Protein AF-A0A4D6PWJ2-F1 (afdb_monomer_lite)

Sequence (83 aa):
IIPASTGAAKAVGKVIPALNGKLTGMAFRVPVANVSVVDLTVRLGKPASYDAIKQKVKEAAEGPLKGILGYTEDQVVSSDFIG

Organism: NCBI:txid2568991

Structure (mmCIF, N/CA/C/O backbone):
data_AF-A0A4D6PWJ2-F1
#
_entry.id   AF-A0A4D6PWJ2-F1
#
loop_
_atom_site.group_PDB
_atom_site.id
_atom_site.type_symbol
_atom_site.label_atom_id
_atom_site.label_alt_id
_atom_site.label_comp_id
_atom_site.label_asym_id
_atom_site.label_entity_id
_atom_site.label_seq_id
_atom_site.pdbx_PDB_ins_code
_atom_site.Cartn_x
_atom_site.Cartn_y
_atom_site.Cartn_z
_atom_site.occupancy
_atom_site.B_iso_or_equiv
_atom_site.auth_seq_id
_atom_site.auth_comp_id
_atom_site.auth_asym_id
_atom_site.auth_atom_id
_atom_site.pdbx_PDB_model_num
ATOM 1 N N . ILE A 1 1 ? 19.480 -2.046 -5.629 1.00 95.00 1 ILE A N 1
ATOM 2 C CA . ILE A 1 1 ? 18.394 -1.516 -4.768 1.00 95.00 1 ILE A CA 1
ATOM 3 C C . ILE A 1 1 ? 18.870 -0.180 -4.219 1.00 95.00 1 ILE A C 1
ATOM 5 O O . ILE A 1 1 ? 19.976 -0.139 -3.696 1.00 95.00 1 ILE A O 1
ATOM 9 N N . ILE A 1 2 ? 18.103 0.898 -4.391 1.00 97.75 2 ILE A N 1
ATOM 10 C CA . ILE A 1 2 ? 18.507 2.260 -4.006 1.00 97.75 2 ILE A CA 1
ATOM 11 C C . ILE A 1 2 ? 17.434 2.856 -3.082 1.00 97.75 2 ILE A C 1
ATOM 13 O O . ILE A 1 2 ? 16.320 3.096 -3.552 1.00 97.75 2 ILE A O 1
ATOM 17 N N . PRO A 1 3 ? 17.726 3.098 -1.792 1.00 96.38 3 PRO A N 1
ATOM 18 C CA . PRO A 1 3 ? 16.797 3.778 -0.894 1.00 96.38 3 PRO A CA 1
ATOM 19 C C . PRO A 1 3 ? 16.539 5.225 -1.335 1.00 96.38 3 PRO A C 1
ATOM 21 O O . PRO A 1 3 ? 17.450 5.919 -1.786 1.00 96.38 3 PRO A O 1
ATOM 24 N N . ALA A 1 4 ? 15.306 5.695 -1.172 1.00 97.38 4 ALA A N 1
ATOM 25 C CA . ALA A 1 4 ? 14.914 7.073 -1.437 1.00 97.38 4 ALA A CA 1
ATOM 26 C C . ALA A 1 4 ? 13.867 7.548 -0.420 1.00 97.38 4 ALA A C 1
ATOM 28 O O . ALA A 1 4 ? 12.975 6.798 -0.015 1.00 97.38 4 ALA A O 1
ATOM 29 N N . SER A 1 5 ? 13.949 8.817 -0.024 1.00 95.69 5 SER A N 1
ATOM 30 C CA . SER A 1 5 ? 12.864 9.468 0.709 1.00 95.69 5 SER A CA 1
ATOM 31 C C . SER A 1 5 ? 11.685 9.759 -0.229 1.00 95.69 5 SER A C 1
ATOM 33 O O . SER A 1 5 ? 11.847 9.890 -1.444 1.00 95.69 5 SER A O 1
ATOM 35 N N . THR A 1 6 ? 10.475 9.849 0.326 1.00 95.12 6 THR A N 1
ATOM 36 C CA . THR A 1 6 ? 9.271 10.214 -0.433 1.00 95.12 6 THR A CA 1
ATOM 37 C C . THR A 1 6 ? 8.288 11.005 0.425 1.00 95.12 6 THR A C 1
ATOM 39 O O . THR A 1 6 ? 8.155 10.778 1.628 1.00 95.12 6 THR A O 1
ATOM 42 N N . GLY A 1 7 ? 7.586 11.949 -0.202 1.00 93.62 7 GLY A N 1
ATOM 43 C CA . GLY A 1 7 ? 6.501 12.713 0.414 1.00 93.62 7 GLY A CA 1
ATOM 44 C C . GLY A 1 7 ? 5.114 12.092 0.225 1.00 93.62 7 GLY A C 1
ATOM 45 O O . GLY A 1 7 ? 4.155 12.617 0.785 1.00 93.62 7 GLY A O 1
ATOM 46 N N . ALA A 1 8 ? 4.988 10.998 -0.537 1.00 94.19 8 ALA A N 1
ATOM 47 C CA . ALA A 1 8 ? 3.694 10.454 -0.963 1.00 94.19 8 ALA A CA 1
ATOM 48 C C . ALA A 1 8 ? 2.772 10.108 0.220 1.00 94.19 8 ALA A C 1
ATOM 50 O O . ALA A 1 8 ? 1.646 10.591 0.289 1.00 94.19 8 ALA A O 1
ATOM 51 N N . ALA A 1 9 ? 3.278 9.366 1.209 1.00 92.50 9 ALA A N 1
ATOM 52 C CA . ALA A 1 9 ? 2.502 8.999 2.396 1.00 92.50 9 ALA A CA 1
ATOM 53 C C . ALA A 1 9 ? 2.072 10.223 3.228 1.00 92.50 9 ALA A C 1
ATOM 55 O O . ALA A 1 9 ? 0.950 10.269 3.727 1.00 92.50 9 ALA A O 1
ATOM 56 N N . LYS A 1 10 ? 2.922 11.257 3.323 1.00 92.31 10 LYS A N 1
ATOM 57 C CA . LYS A 1 10 ? 2.567 12.516 4.000 1.00 92.31 10 LYS A CA 1
ATOM 58 C C . LYS A 1 10 ? 1.493 13.291 3.231 1.00 92.31 10 LYS A C 1
ATOM 60 O O . LYS A 1 10 ? 0.640 13.928 3.844 1.00 92.31 10 LYS A O 1
ATOM 65 N N . ALA A 1 11 ? 1.512 13.232 1.899 1.00 95.00 11 ALA A N 1
ATOM 66 C CA . ALA A 1 11 ? 0.531 13.903 1.052 1.00 95.00 11 ALA A CA 1
ATOM 67 C C . ALA A 1 11 ? -0.884 13.317 1.202 1.00 95.00 11 ALA A C 1
ATOM 69 O O . ALA A 1 11 ? -1.851 14.070 1.091 1.00 95.00 11 ALA A O 1
ATOM 70 N N . VAL A 1 12 ? -1.019 12.032 1.558 1.00 95.62 12 VAL A N 1
ATOM 71 C CA . VAL A 1 12 ? -2.322 11.423 1.896 1.00 95.62 12 VAL A CA 1
ATOM 72 C C . VAL A 1 12 ? -3.027 12.212 3.002 1.00 95.62 12 VAL A C 1
ATOM 74 O O . VAL A 1 12 ? -4.225 12.452 2.908 1.00 95.62 12 VAL A O 1
ATOM 77 N N . GLY A 1 13 ? -2.286 12.705 3.998 1.00 94.56 13 GLY A N 1
ATOM 78 C CA . GLY A 1 13 ? -2.831 13.530 5.079 1.00 94.56 13 GLY A CA 1
ATOM 79 C C . GLY A 1 13 ? -3.434 14.865 4.626 1.00 94.56 13 GLY A C 1
ATOM 80 O O . GLY A 1 13 ? -4.291 15.407 5.318 1.00 94.56 13 GLY A O 1
ATOM 81 N N . LYS A 1 14 ? -3.027 15.386 3.461 1.00 95.75 14 LYS A N 1
ATOM 82 C CA . LYS A 1 14 ? -3.620 16.600 2.875 1.00 95.75 14 LYS A CA 1
ATOM 83 C C . LYS A 1 14 ? -4.959 16.317 2.193 1.00 95.75 14 LYS A C 1
ATOM 85 O O . LYS A 1 14 ? -5.839 17.165 2.226 1.00 95.75 14 LYS A O 1
ATOM 90 N N . VAL A 1 15 ? -5.102 15.140 1.581 1.00 96.38 15 VAL A N 1
ATOM 91 C CA . VAL A 1 15 ? -6.325 14.720 0.871 1.00 96.38 15 VAL A CA 1
ATOM 92 C C . VAL A 1 15 ? -7.345 14.114 1.836 1.00 96.38 15 VAL A C 1
ATOM 94 O O . VAL A 1 15 ? -8.546 14.299 1.674 1.00 96.38 15 VAL A O 1
ATOM 97 N N . ILE A 1 16 ? -6.866 13.419 2.869 1.00 96.12 16 ILE A N 1
ATOM 98 C CA . ILE A 1 16 ? -7.672 12.789 3.913 1.00 96.12 16 ILE A CA 1
ATOM 99 C C . ILE A 1 16 ? -7.241 13.397 5.257 1.00 96.12 16 ILE A C 1
ATOM 101 O O . ILE A 1 16 ? -6.369 12.838 5.929 1.00 96.12 16 ILE A O 1
ATOM 105 N N . PRO A 1 17 ? -7.839 14.530 5.684 1.00 96.00 17 PRO A N 1
ATOM 106 C CA . PRO A 1 17 ? -7.396 15.270 6.871 1.00 96.00 17 PRO A CA 1
ATOM 107 C C . PRO A 1 17 ? -7.328 14.431 8.155 1.00 96.00 17 PRO A C 1
ATOM 109 O O . PRO A 1 17 ? -6.444 14.629 8.985 1.00 96.00 17 PRO A O 1
ATOM 112 N N . ALA A 1 18 ? -8.204 13.430 8.298 1.00 97.12 18 ALA A N 1
ATOM 113 C CA . ALA A 1 18 ? -8.209 12.504 9.436 1.00 97.12 18 ALA A CA 1
ATOM 114 C C . ALA A 1 18 ? -6.932 11.638 9.558 1.00 97.12 18 ALA A C 1
ATOM 116 O O . ALA A 1 18 ? -6.668 11.068 10.628 1.00 97.12 18 ALA A O 1
ATOM 117 N N . LEU A 1 19 ? -6.149 11.531 8.478 1.00 96.50 19 LEU A N 1
ATOM 118 C CA . LEU A 1 19 ? -4.868 10.822 8.404 1.00 96.50 19 LEU A CA 1
ATOM 119 C C . LEU A 1 19 ? -3.656 11.761 8.484 1.00 96.50 19 LEU A C 1
ATOM 121 O O . LEU A 1 19 ? -2.516 11.292 8.435 1.00 96.50 19 LEU A O 1
ATOM 125 N N . ASN A 1 20 ? -3.868 13.071 8.627 1.00 96.44 20 ASN A N 1
ATOM 126 C CA . ASN A 1 20 ? -2.773 14.026 8.712 1.00 96.44 20 ASN A CA 1
ATOM 127 C C . ASN A 1 20 ? -1.854 13.719 9.904 1.00 96.44 20 ASN A C 1
ATOM 129 O O . ASN A 1 20 ? -2.312 13.469 11.018 1.00 96.44 20 ASN A O 1
ATOM 133 N N . GLY A 1 21 ? -0.546 13.690 9.643 1.00 96.19 21 GLY A N 1
ATOM 134 C CA . GLY A 1 21 ? 0.478 13.337 10.629 1.00 96.19 21 GLY A CA 1
ATOM 135 C C . GLY A 1 21 ? 0.551 11.853 11.019 1.00 96.19 21 GLY A C 1
ATOM 136 O O . GLY A 1 21 ? 1.446 11.492 11.777 1.00 96.19 21 GLY A O 1
ATOM 137 N N . LYS A 1 22 ? -0.336 10.982 10.512 1.00 97.12 22 LYS A N 1
ATOM 138 C CA . LYS A 1 22 ? -0.370 9.550 10.881 1.00 97.12 22 LYS A CA 1
ATOM 139 C C . LYS A 1 22 ? 0.386 8.637 9.919 1.00 97.12 22 LYS A C 1
ATOM 141 O O . LYS A 1 22 ? 0.687 7.506 10.280 1.00 97.12 22 LYS A O 1
ATOM 146 N N . LEU A 1 23 ? 0.669 9.109 8.705 1.00 97.06 23 LEU A N 1
ATOM 147 C CA . LEU A 1 23 ? 1.325 8.332 7.656 1.00 97.06 23 LEU A CA 1
ATOM 148 C C . LEU A 1 23 ? 2.634 8.994 7.218 1.00 97.06 23 LEU A C 1
ATOM 150 O O . LEU A 1 23 ? 2.715 10.204 7.001 1.00 97.06 23 LEU A O 1
ATOM 154 N N . THR A 1 24 ? 3.663 8.171 7.063 1.00 96.06 24 THR A N 1
ATOM 155 C CA . THR A 1 24 ? 4.961 8.519 6.479 1.00 96.06 24 THR A CA 1
ATOM 156 C C . THR A 1 24 ? 5.521 7.275 5.791 1.00 96.06 24 THR A C 1
ATOM 158 O O . THR A 1 24 ? 4.995 6.182 5.984 1.00 96.06 24 THR A O 1
ATOM 161 N N . GLY A 1 25 ? 6.563 7.415 4.976 1.00 95.44 25 GLY A N 1
ATOM 162 C CA . GLY A 1 25 ? 7.146 6.265 4.296 1.00 95.44 25 GLY A CA 1
ATOM 163 C C . GLY A 1 25 ? 8.474 6.568 3.621 1.00 95.44 25 GLY A C 1
ATOM 164 O O . GLY A 1 25 ? 8.944 7.708 3.598 1.00 95.44 25 GLY A O 1
ATOM 165 N N . MET A 1 26 ? 9.054 5.517 3.061 1.00 96.94 26 MET A N 1
ATOM 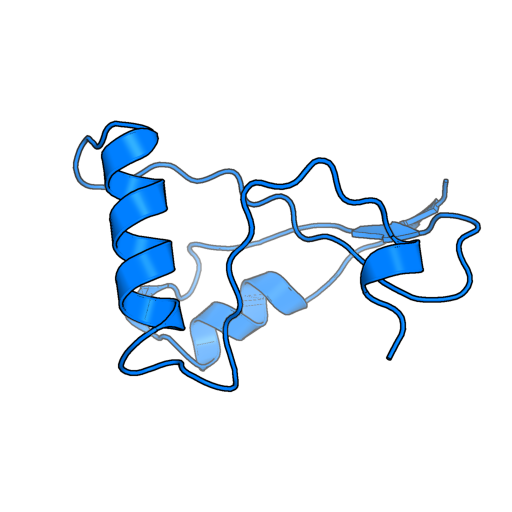166 C CA . MET A 1 26 ? 10.250 5.545 2.228 1.00 96.94 26 MET A CA 1
ATOM 167 C C . MET A 1 26 ? 10.008 4.703 0.974 1.00 96.94 26 MET A C 1
ATOM 169 O O . MET A 1 26 ? 9.010 3.991 0.890 1.00 96.94 26 MET A O 1
ATOM 173 N N . ALA A 1 27 ? 10.903 4.794 -0.002 1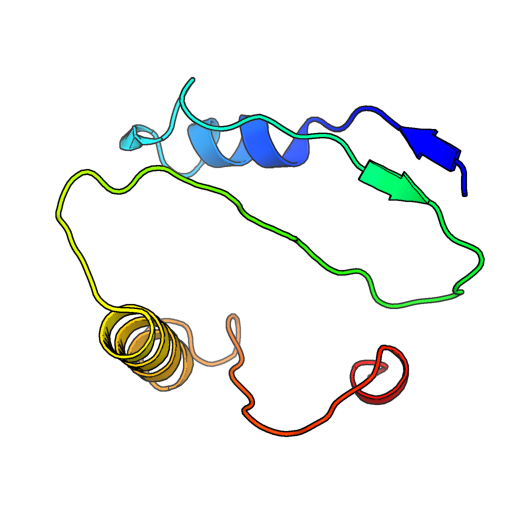.00 97.94 27 ALA A N 1
ATOM 174 C CA . ALA A 1 27 ? 10.840 4.006 -1.223 1.00 97.94 27 ALA A CA 1
ATOM 175 C C . ALA A 1 27 ? 12.173 3.303 -1.480 1.00 97.94 27 ALA A C 1
ATOM 177 O O . ALA A 1 27 ? 13.237 3.784 -1.084 1.00 97.94 27 ALA A O 1
ATOM 178 N N . PHE A 1 28 ? 12.113 2.195 -2.210 1.00 97.94 28 PHE A N 1
ATOM 179 C CA . PHE A 1 28 ? 13.281 1.518 -2.755 1.00 97.94 28 PHE A CA 1
ATOM 180 C C . PHE A 1 28 ? 13.160 1.482 -4.271 1.00 97.94 28 PHE A C 1
ATOM 182 O O . PHE A 1 28 ? 12.199 0.940 -4.811 1.00 97.94 28 PHE A O 1
ATOM 189 N N . ARG A 1 29 ? 14.139 2.055 -4.971 1.00 97.56 29 ARG A N 1
ATOM 190 C CA . ARG A 1 29 ? 14.237 1.934 -6.426 1.00 97.56 29 ARG A CA 1
ATOM 191 C C . ARG A 1 29 ? 14.947 0.630 -6.770 1.00 97.56 29 ARG A C 1
ATOM 193 O O . ARG A 1 29 ? 15.996 0.300 -6.201 1.00 97.56 29 ARG A O 1
ATOM 200 N N . VAL A 1 30 ? 14.371 -0.103 -7.707 1.00 97.69 30 VAL A N 1
ATOM 201 C CA . VAL A 1 30 ? 14.819 -1.426 -8.151 1.00 97.69 30 VAL A CA 1
ATOM 202 C C . VAL A 1 30 ? 14.979 -1.419 -9.675 1.00 97.69 30 VAL A C 1
ATOM 204 O O . VAL A 1 30 ? 14.400 -0.546 -10.321 1.00 97.69 30 VAL A O 1
ATOM 207 N N . PRO A 1 31 ? 15.783 -2.324 -10.266 1.00 97.56 31 PRO A N 1
ATOM 208 C CA . PRO A 1 31 ? 16.013 -2.356 -11.711 1.00 97.56 31 PRO A CA 1
ATOM 209 C C . PRO A 1 31 ? 14.819 -2.980 -12.457 1.00 97.56 31 PRO A C 1
ATOM 211 O O . PRO A 1 31 ? 14.934 -4.041 -13.060 1.00 97.56 31 PRO A O 1
ATOM 214 N N . VAL A 1 32 ? 13.661 -2.323 -12.391 1.00 96.75 32 VAL A N 1
ATOM 215 C CA . VAL A 1 32 ? 12.433 -2.680 -13.112 1.00 96.75 32 VAL A CA 1
ATOM 216 C C . VAL A 1 32 ? 11.963 -1.436 -13.863 1.00 96.75 32 VAL A C 1
ATOM 218 O O . VAL A 1 32 ? 11.935 -0.347 -13.293 1.00 96.75 32 VAL A O 1
ATOM 221 N N . ALA A 1 33 ? 11.648 -1.582 -15.152 1.00 95.31 33 ALA A N 1
ATOM 222 C CA . ALA A 1 33 ? 11.374 -0.447 -16.036 1.00 95.31 33 ALA A CA 1
ATOM 223 C C . ALA A 1 33 ? 10.032 0.246 -15.749 1.00 95.31 33 ALA A C 1
ATOM 225 O O . ALA A 1 33 ? 9.926 1.461 -15.892 1.00 95.31 33 ALA A O 1
ATOM 226 N N . ASN A 1 34 ? 9.014 -0.523 -15.362 1.00 95.56 34 ASN A N 1
ATOM 227 C CA . ASN A 1 34 ? 7.671 -0.028 -15.091 1.00 95.56 34 ASN A CA 1
ATOM 228 C C . ASN A 1 34 ? 6.985 -0.891 -14.022 1.00 95.56 34 ASN A C 1
ATOM 230 O O . ASN A 1 34 ? 7.401 -2.023 -13.783 1.00 95.56 34 ASN A O 1
ATOM 234 N N . VAL A 1 35 ? 5.914 -0.355 -13.437 1.00 97.50 35 VAL A N 1
ATOM 235 C CA . VAL A 1 35 ? 5.160 -0.895 -12.300 1.00 97.50 35 VAL A CA 1
ATOM 236 C C . VAL A 1 35 ? 5.909 -0.739 -10.976 1.00 97.50 35 VAL A C 1
ATOM 238 O O . VAL A 1 35 ? 7.133 -0.796 -10.874 1.00 97.50 35 VAL A O 1
ATOM 241 N N . SER A 1 36 ? 5.151 -0.433 -9.931 1.00 97.81 36 SER A N 1
ATOM 242 C CA . SER A 1 36 ? 5.633 -0.221 -8.569 1.00 97.81 36 SER A CA 1
ATOM 243 C C . SER A 1 36 ? 4.638 -0.828 -7.590 1.00 97.81 36 SER A C 1
ATOM 245 O O . SER A 1 36 ? 3.487 -1.070 -7.943 1.00 97.81 36 SER A O 1
ATOM 247 N N . VAL A 1 37 ? 5.075 -1.055 -6.353 1.00 97.56 37 VAL A N 1
ATOM 248 C CA . VAL A 1 37 ? 4.243 -1.633 -5.295 1.00 97.56 37 VAL A CA 1
ATOM 249 C C . VAL A 1 37 ? 4.287 -0.761 -4.046 1.00 97.56 37 VAL A C 1
ATOM 251 O O . VAL A 1 37 ? 5.321 -0.176 -3.717 1.00 97.56 37 VAL A O 1
ATOM 254 N N . VAL A 1 38 ? 3.150 -0.669 -3.358 1.00 97.81 38 VAL A N 1
ATOM 255 C CA . VAL A 1 38 ? 3.041 -0.062 -2.030 1.00 97.81 38 VAL A CA 1
ATOM 256 C C . VAL A 1 38 ? 2.903 -1.184 -1.011 1.00 97.81 38 VAL A C 1
ATOM 258 O O . VAL A 1 38 ? 1.961 -1.967 -1.086 1.00 97.81 38 VAL A O 1
ATOM 261 N N . ASP A 1 39 ? 3.815 -1.222 -0.043 1.00 97.94 39 ASP A N 1
ATOM 262 C CA . ASP A 1 39 ? 3.676 -2.023 1.173 1.00 97.94 39 ASP A CA 1
ATOM 263 C C . ASP A 1 39 ? 3.247 -1.099 2.322 1.00 97.94 39 ASP A C 1
ATOM 265 O O . ASP A 1 39 ? 3.980 -0.187 2.718 1.00 97.94 39 ASP A O 1
ATOM 269 N N . LEU A 1 40 ? 2.018 -1.285 2.807 1.00 97.44 40 LEU A N 1
ATOM 270 C CA . LEU A 1 40 ? 1.409 -0.455 3.841 1.00 97.44 40 LEU A CA 1
ATOM 271 C C . LEU A 1 40 ? 1.260 -1.250 5.138 1.00 97.44 40 LEU A C 1
ATOM 273 O O . LEU A 1 40 ? 0.289 -1.976 5.336 1.00 97.44 40 LEU A O 1
ATOM 277 N N . THR A 1 41 ? 2.178 -1.021 6.072 1.00 97.25 41 THR A N 1
ATOM 278 C CA . THR A 1 41 ? 2.052 -1.514 7.447 1.00 97.25 41 THR A CA 1
ATOM 279 C C . THR A 1 41 ? 1.419 -0.442 8.332 1.00 97.25 41 THR A C 1
ATOM 281 O O . THR A 1 41 ? 1.959 0.655 8.480 1.00 97.25 41 THR A O 1
ATOM 284 N N . VAL A 1 42 ? 0.270 -0.749 8.941 1.00 96.94 42 VAL A N 1
ATOM 285 C CA . VAL A 1 42 ? -0.477 0.183 9.802 1.00 96.94 42 VAL A CA 1
ATOM 286 C C . VAL A 1 42 ? -1.031 -0.504 11.042 1.00 96.94 42 VAL A C 1
ATOM 288 O O . VAL A 1 42 ? -1.325 -1.697 11.045 1.00 96.94 42 VAL A O 1
ATOM 291 N N . ARG A 1 43 ? -1.243 0.285 12.098 1.00 97.50 43 ARG A N 1
ATOM 292 C CA . ARG A 1 43 ? -1.990 -0.140 13.283 1.00 97.50 43 ARG A CA 1
ATOM 293 C C . ARG A 1 43 ? -3.441 0.312 13.162 1.00 97.50 43 ARG A C 1
ATOM 295 O O . ARG A 1 43 ? -3.713 1.509 13.083 1.00 97.50 43 ARG A O 1
ATOM 302 N N . LEU A 1 44 ? -4.368 -0.639 13.167 1.00 96.88 44 LEU A N 1
ATOM 303 C CA . LEU A 1 44 ? -5.796 -0.347 13.067 1.00 96.88 44 LEU A CA 1
ATOM 304 C C . LEU A 1 44 ? -6.365 0.118 14.413 1.00 96.88 44 LEU A C 1
ATOM 306 O O . LEU A 1 44 ? -5.973 -0.371 15.471 1.00 96.88 44 LEU A O 1
ATOM 310 N N . GLY A 1 45 ? -7.319 1.053 14.366 1.00 96.06 45 GLY A N 1
ATOM 311 C CA . GLY A 1 45 ? -8.042 1.509 15.560 1.00 96.06 45 GLY A CA 1
ATOM 312 C C . GLY A 1 45 ? -9.080 0.502 16.067 1.00 96.06 45 GLY A C 1
ATOM 313 O O . GLY A 1 45 ? -9.415 0.509 17.246 1.00 96.06 45 GLY A O 1
ATOM 314 N N . LYS A 1 46 ? -9.573 -0.373 15.184 1.00 96.12 46 LYS A N 1
ATOM 315 C CA . LYS A 1 46 ? -10.437 -1.510 15.519 1.00 96.12 46 LYS A CA 1
ATOM 316 C C . LYS A 1 46 ? -9.773 -2.794 15.016 1.00 96.12 46 LYS A C 1
ATOM 318 O O . LYS A 1 46 ? -9.207 -2.760 13.921 1.00 96.12 46 LYS A O 1
ATOM 323 N N . PRO A 1 47 ? -9.826 -3.898 15.777 1.00 96.75 47 PRO A N 1
ATOM 324 C CA . PRO A 1 47 ? -9.296 -5.172 15.316 1.00 96.75 47 PRO A CA 1
ATOM 325 C C . PRO A 1 47 ? -10.076 -5.652 14.089 1.00 96.75 47 PRO A C 1
ATOM 327 O O . PRO A 1 47 ? -11.290 -5.470 14.002 1.00 96.75 47 PRO A O 1
ATOM 330 N N . ALA A 1 48 ? -9.371 -6.270 13.150 1.00 96.88 48 ALA A N 1
ATOM 331 C CA . ALA A 1 48 ? -9.945 -6.885 11.963 1.00 96.88 48 ALA A CA 1
ATOM 332 C C . ALA A 1 48 ? -9.096 -8.098 11.572 1.00 96.88 48 ALA A C 1
ATOM 334 O O . ALA A 1 48 ? -7.881 -8.091 11.778 1.00 96.88 48 ALA A O 1
ATOM 335 N N . SER A 1 49 ? -9.733 -9.129 11.015 1.00 98.00 49 SER A N 1
ATOM 336 C CA . SER A 1 49 ? -9.020 -10.233 10.373 1.00 98.00 49 SER A CA 1
ATOM 337 C C . SER A 1 49 ? -8.534 -9.816 8.985 1.00 98.00 49 SER A C 1
ATOM 339 O O . SER A 1 49 ? -9.047 -8.868 8.385 1.00 98.00 49 SER A O 1
ATOM 341 N N . TYR A 1 50 ? -7.559 -10.552 8.456 1.00 97.19 50 TYR A N 1
ATOM 342 C CA . TYR A 1 50 ? -7.066 -10.338 7.098 1.00 97.19 50 TYR A CA 1
ATOM 343 C C . TYR A 1 50 ? -8.184 -10.483 6.054 1.00 97.19 50 TYR A C 1
ATOM 345 O O . TYR A 1 50 ? -8.336 -9.617 5.195 1.00 97.19 50 TYR A O 1
ATOM 353 N N . ASP A 1 51 ? -9.037 -11.499 6.202 1.00 97.81 51 ASP A N 1
ATOM 354 C CA . ASP A 1 51 ? -10.169 -11.731 5.299 1.00 97.81 51 ASP A CA 1
ATOM 355 C C . ASP A 1 51 ? -11.183 -10.584 5.330 1.00 97.81 51 ASP A C 1
ATOM 357 O O . ASP A 1 51 ? -11.657 -10.153 4.281 1.00 97.81 51 ASP A O 1
ATOM 361 N N . ALA A 1 52 ? -11.463 -10.018 6.510 1.00 97.75 52 ALA A N 1
ATOM 362 C CA . ALA A 1 52 ? -12.360 -8.870 6.629 1.00 97.75 52 ALA A CA 1
ATOM 363 C C . ALA A 1 52 ? -11.796 -7.626 5.920 1.00 97.75 52 ALA A C 1
ATOM 365 O O . ALA A 1 52 ? -12.544 -6.877 5.290 1.00 97.75 52 ALA A O 1
ATOM 366 N N . ILE A 1 53 ? -10.477 -7.409 5.994 1.00 97.56 53 ILE A N 1
ATOM 367 C CA . ILE A 1 53 ? -9.805 -6.317 5.277 1.00 97.56 53 ILE A CA 1
ATOM 368 C C . ILE A 1 53 ? -9.884 -6.561 3.768 1.00 97.56 53 ILE A C 1
ATOM 370 O O . ILE A 1 53 ? -10.338 -5.677 3.041 1.00 97.56 53 ILE A O 1
ATOM 374 N N . LYS A 1 54 ? -9.504 -7.759 3.302 1.00 97.75 54 LYS A N 1
ATOM 375 C CA . LYS A 1 54 ? -9.573 -8.149 1.886 1.00 97.75 54 LYS A CA 1
ATOM 376 C C . LYS A 1 54 ? -10.972 -7.943 1.312 1.00 97.75 54 LYS A C 1
ATOM 378 O O . LYS A 1 54 ? -11.121 -7.299 0.276 1.00 97.75 54 LYS A O 1
ATOM 383 N N . GLN A 1 55 ? -11.993 -8.417 2.023 1.00 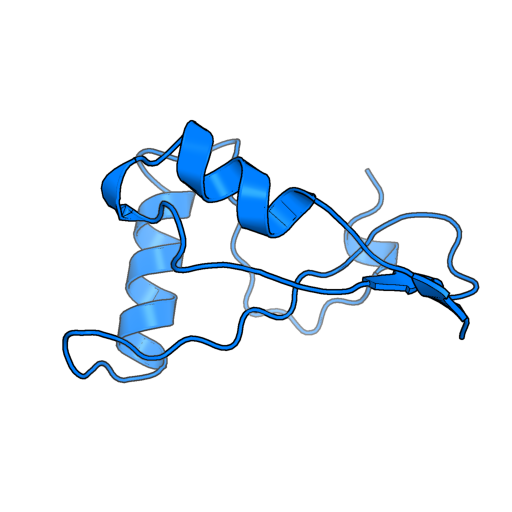97.94 55 GLN A N 1
ATOM 384 C CA . GLN A 1 55 ? -13.383 -8.275 1.610 1.00 97.94 55 GLN A CA 1
ATOM 385 C C . GLN A 1 55 ? -13.778 -6.801 1.459 1.00 97.94 55 GLN A C 1
ATOM 387 O O . GLN A 1 55 ? -14.360 -6.428 0.444 1.00 97.94 55 GLN A O 1
ATOM 392 N N . LYS A 1 56 ? -13.415 -5.937 2.415 1.00 97.69 56 LYS A N 1
ATOM 393 C CA . LYS A 1 56 ? -13.728 -4.501 2.331 1.00 97.69 56 LYS A CA 1
ATOM 394 C C . LYS A 1 56 ? -13.014 -3.801 1.177 1.00 97.69 56 LYS A C 1
ATOM 396 O O . LYS A 1 56 ? -13.603 -2.921 0.553 1.00 97.69 56 LYS A O 1
ATOM 401 N N . VAL A 1 57 ? -11.775 -4.191 0.876 1.00 97.88 57 VAL A N 1
ATOM 402 C CA . VAL A 1 57 ? -11.035 -3.666 -0.283 1.00 97.88 57 VAL A CA 1
ATOM 403 C C . VAL A 1 57 ? -11.701 -4.111 -1.587 1.00 97.88 57 VAL A C 1
ATOM 405 O O . VAL A 1 57 ? -11.911 -3.275 -2.464 1.00 97.88 57 VAL A O 1
ATOM 408 N N . LYS A 1 58 ? -12.098 -5.385 -1.690 1.00 98.12 58 LYS A N 1
ATOM 409 C CA . LYS A 1 58 ? -12.812 -5.922 -2.856 1.00 98.12 58 LYS A CA 1
ATOM 410 C C . LYS A 1 58 ? -14.158 -5.224 -3.078 1.00 98.12 58 LYS A C 1
ATOM 412 O O . LYS A 1 58 ? -14.410 -4.737 -4.175 1.00 98.12 58 LYS A O 1
ATOM 417 N N . GLU A 1 59 ? -14.973 -5.083 -2.030 1.00 98.19 59 GLU A N 1
ATOM 418 C CA . GLU A 1 59 ? -16.254 -4.356 -2.079 1.00 98.19 59 GLU A CA 1
ATOM 419 C C . GLU A 1 59 ? -16.068 -2.903 -2.556 1.00 98.19 59 GLU A C 1
ATOM 421 O O . GLU A 1 59 ? -16.847 -2.399 -3.365 1.00 98.19 59 GLU A O 1
ATOM 426 N N . ALA A 1 60 ? -15.019 -2.219 -2.083 1.00 98.25 60 ALA A N 1
ATOM 427 C CA . ALA A 1 60 ? -14.719 -0.855 -2.507 1.00 98.25 60 ALA A CA 1
ATOM 428 C C . ALA A 1 60 ? -14.277 -0.783 -3.980 1.00 98.25 60 ALA A C 1
ATOM 430 O O . ALA A 1 60 ? -14.720 0.119 -4.695 1.00 98.25 60 ALA A O 1
ATOM 431 N N . ALA A 1 61 ? -13.439 -1.726 -4.425 1.00 98.31 61 ALA A N 1
ATOM 432 C CA . ALA A 1 61 ? -12.948 -1.832 -5.801 1.00 98.31 61 ALA A CA 1
ATOM 433 C C . ALA A 1 61 ? -14.075 -2.129 -6.805 1.00 98.31 61 ALA A C 1
ATOM 435 O O . ALA A 1 61 ? -14.106 -1.565 -7.897 1.00 98.31 61 ALA A O 1
ATOM 436 N N . GLU A 1 62 ? -15.030 -2.981 -6.433 1.00 97.44 62 GLU A N 1
ATOM 437 C CA . GLU A 1 62 ? -16.179 -3.338 -7.277 1.00 97.44 62 GLU A CA 1
ATOM 438 C C . GLU A 1 62 ? -17.309 -2.294 -7.222 1.00 97.44 62 GLU A C 1
ATOM 440 O O . GLU A 1 62 ? -18.151 -2.247 -8.123 1.00 97.44 62 GLU A O 1
ATOM 445 N N . GLY A 1 63 ? -17.317 -1.444 -6.190 1.00 97.50 63 GLY A N 1
ATOM 446 C CA . GLY A 1 63 ? -18.330 -0.419 -5.961 1.00 97.50 63 GLY A CA 1
ATOM 447 C C . GLY A 1 63 ? -17.810 1.011 -6.167 1.00 97.50 63 GLY A C 1
ATOM 448 O O . GLY A 1 63 ? -17.524 1.410 -7.297 1.00 97.50 63 GLY A O 1
ATOM 449 N N . PRO A 1 64 ? -17.731 1.830 -5.101 1.00 97.19 64 PRO A N 1
ATOM 450 C CA . PRO A 1 64 ? -17.517 3.276 -5.207 1.00 97.19 64 PRO A CA 1
ATOM 451 C C . PRO A 1 64 ? -16.166 3.685 -5.807 1.00 97.19 64 PRO A C 1
ATOM 453 O O . PRO A 1 64 ? -16.037 4.820 -6.259 1.00 97.19 64 PRO A O 1
ATOM 456 N N . LEU A 1 65 ? -15.161 2.803 -5.803 1.00 97.94 65 LEU A N 1
ATOM 457 C CA . LEU A 1 65 ? -13.827 3.077 -6.348 1.00 97.94 65 LEU A CA 1
ATOM 458 C C . LEU A 1 65 ? -13.562 2.347 -7.670 1.00 97.94 65 LEU A C 1
ATOM 460 O O . LEU A 1 65 ? -12.410 2.267 -8.105 1.00 97.94 65 LEU A O 1
ATOM 464 N N . LYS A 1 66 ? -14.605 1.829 -8.324 1.00 97.75 66 LYS A N 1
ATOM 465 C CA . LYS A 1 66 ? -14.479 1.136 -9.606 1.00 97.75 66 LYS A CA 1
ATOM 466 C C . LYS A 1 66 ? -13.800 2.022 -10.651 1.00 97.75 66 LYS A C 1
ATOM 468 O O . LYS A 1 66 ? -14.181 3.171 -10.858 1.00 97.75 66 LYS A O 1
ATOM 473 N N . GLY A 1 67 ? -12.783 1.468 -11.311 1.00 96.56 67 GLY A N 1
ATOM 474 C CA . GLY A 1 67 ? -11.948 2.178 -12.288 1.00 96.56 67 GLY A C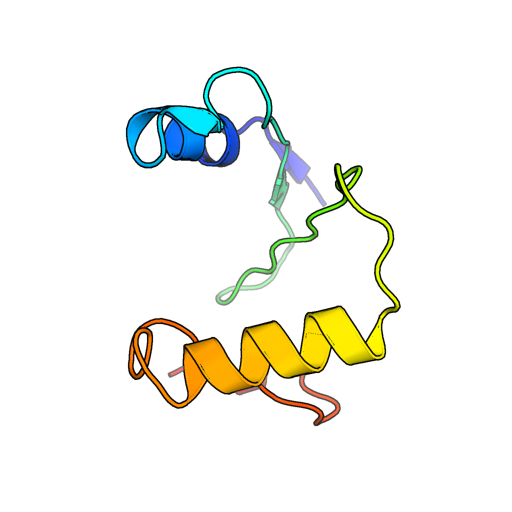A 1
ATOM 475 C C . GLY A 1 67 ? -10.779 2.965 -11.681 1.00 96.56 67 GLY A C 1
ATOM 476 O O . GLY A 1 67 ? -9.931 3.438 -12.429 1.00 96.56 67 GLY A O 1
ATOM 477 N N . ILE A 1 68 ? -10.702 3.075 -10.349 1.00 97.56 68 ILE A N 1
ATOM 478 C CA . ILE A 1 68 ? -9.570 3.678 -9.624 1.00 97.56 68 ILE A CA 1
ATOM 479 C C . ILE A 1 68 ? -8.832 2.613 -8.805 1.00 97.56 68 ILE A C 1
ATOM 481 O O . ILE A 1 68 ? -7.605 2.565 -8.813 1.00 97.56 68 ILE A O 1
ATOM 485 N N . LEU A 1 69 ? -9.575 1.752 -8.105 1.00 97.94 69 LEU A N 1
ATOM 486 C CA . LEU A 1 69 ? -9.047 0.647 -7.310 1.00 97.94 69 LEU A CA 1
ATOM 487 C C . LEU A 1 69 ? -9.377 -0.689 -7.985 1.00 97.94 69 LEU A C 1
ATOM 489 O O . LEU A 1 69 ? -10.533 -0.953 -8.308 1.00 97.94 69 LEU A O 1
ATOM 493 N N . GLY A 1 70 ? -8.359 -1.530 -8.167 1.00 97.44 70 GLY A N 1
ATOM 494 C CA . GLY A 1 70 ? -8.496 -2.923 -8.596 1.00 97.44 70 GLY A CA 1
ATOM 495 C C . GLY A 1 70 ? -8.227 -3.901 -7.450 1.00 97.44 70 GLY A C 1
ATOM 496 O O . GLY A 1 70 ? -7.640 -3.534 -6.431 1.00 97.44 70 GLY A O 1
ATOM 497 N N . TYR A 1 71 ? -8.647 -5.152 -7.625 1.00 97.94 71 TYR A N 1
ATOM 498 C CA . TYR A 1 71 ? -8.428 -6.239 -6.672 1.00 97.94 71 TYR A CA 1
ATOM 499 C C . TYR A 1 71 ? -8.171 -7.547 -7.429 1.00 97.94 71 TYR A C 1
ATOM 501 O O . TYR A 1 71 ? -8.876 -7.842 -8.391 1.00 97.94 71 TYR A O 1
ATOM 509 N N . THR A 1 72 ? -7.183 -8.330 -6.995 1.00 97.94 72 THR A N 1
ATOM 510 C CA . THR A 1 72 ? -6.880 -9.662 -7.542 1.00 97.94 72 THR A CA 1
ATOM 511 C C . THR A 1 72 ? -6.446 -10.611 -6.422 1.00 97.94 72 THR A C 1
ATOM 513 O O . THR A 1 72 ? -5.901 -10.170 -5.408 1.00 97.94 72 THR A O 1
ATOM 516 N N . GLU A 1 73 ? -6.719 -11.905 -6.600 1.00 97.50 73 GLU A N 1
ATOM 517 C CA . GLU A 1 73 ? -6.220 -12.998 -5.748 1.00 97.50 73 GLU A CA 1
ATOM 518 C C . GLU A 1 73 ? -5.256 -13.926 -6.500 1.00 97.50 73 GLU A C 1
ATOM 520 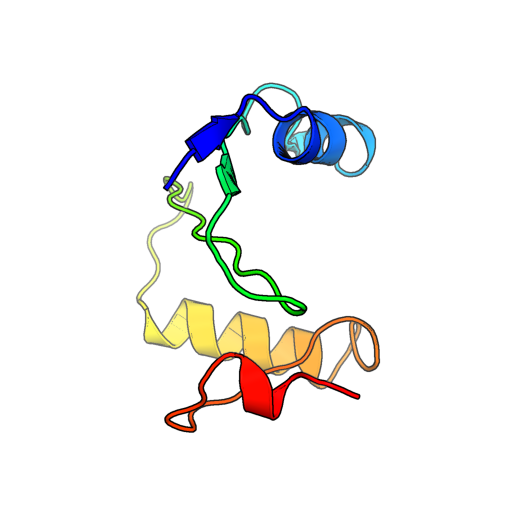O O . GLU A 1 73 ? -4.815 -14.938 -5.953 1.00 97.50 73 GLU A O 1
ATOM 525 N N . ASP A 1 74 ? -4.925 -13.577 -7.743 1.00 98.06 74 ASP A N 1
ATOM 526 C CA . ASP A 1 74 ? -4.041 -14.360 -8.591 1.00 98.06 74 ASP A CA 1
ATOM 527 C C . ASP A 1 74 ? -2.577 -14.169 -8.172 1.00 98.06 74 ASP A C 1
ATOM 529 O O . ASP A 1 74 ? -2.193 -13.168 -7.556 1.00 98.06 74 ASP A O 1
ATOM 533 N N . GLN A 1 75 ? -1.724 -15.127 -8.535 1.00 97.81 75 GLN A N 1
ATOM 534 C CA . GLN A 1 75 ? -0.278 -15.039 -8.311 1.00 97.81 75 GLN A CA 1
ATOM 535 C C . GLN A 1 75 ? 0.393 -14.160 -9.373 1.00 97.81 75 GLN A C 1
ATOM 537 O O . GLN A 1 75 ? 1.125 -14.641 -10.234 1.00 97.81 75 GLN A O 1
ATOM 542 N N . VAL A 1 76 ? 0.106 -12.866 -9.310 1.00 98.12 76 VAL A N 1
ATOM 543 C CA . VAL A 1 76 ? 0.591 -11.848 -10.247 1.00 98.12 76 VAL A CA 1
ATOM 544 C C . VAL A 1 76 ? 2.015 -11.383 -9.946 1.00 98.12 76 VAL A C 1
ATOM 546 O O . VAL A 1 76 ? 2.472 -11.365 -8.799 1.00 98.12 76 VAL A O 1
ATOM 549 N N . VAL A 1 77 ? 2.697 -10.922 -10.988 1.00 98.12 77 VAL A N 1
ATOM 550 C CA . VAL A 1 77 ? 4.004 -10.259 -10.938 1.00 98.12 77 VAL A CA 1
ATOM 551 C C . VAL A 1 77 ? 3.932 -8.871 -11.581 1.00 98.12 77 VAL A C 1
ATOM 553 O O . VAL A 1 77 ? 2.916 -8.470 -12.141 1.00 98.12 77 VAL A O 1
ATOM 556 N N . SER A 1 78 ? 5.016 -8.091 -11.507 1.00 97.62 78 SER A N 1
ATOM 557 C CA . SER A 1 78 ? 5.005 -6.697 -11.975 1.00 97.62 78 SER A CA 1
ATOM 558 C C . SER A 1 78 ? 4.642 -6.544 -13.455 1.00 97.62 78 SER A C 1
ATOM 560 O O . SER A 1 78 ? 4.000 -5.564 -13.809 1.00 97.62 78 SER A O 1
ATOM 562 N N . SER A 1 79 ? 5.028 -7.485 -14.322 1.00 97.62 79 SER A N 1
ATOM 563 C CA . SER A 1 79 ? 4.714 -7.423 -15.756 1.00 97.62 79 SER A CA 1
ATOM 564 C C . SER A 1 79 ? 3.225 -7.539 -16.066 1.00 97.62 79 SER A C 1
ATOM 566 O O . SER A 1 79 ? 2.790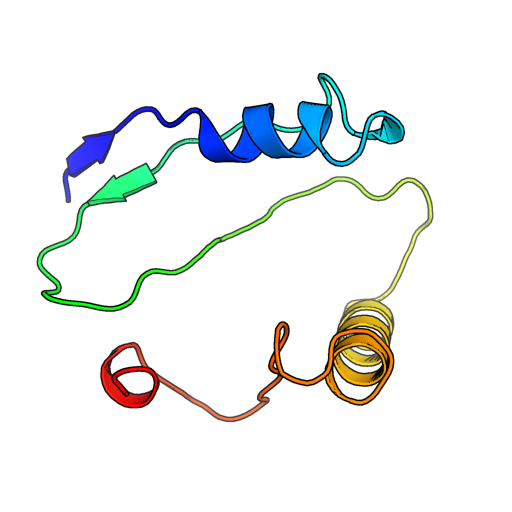 -6.984 -17.069 1.00 97.62 79 SER A O 1
ATOM 568 N N . ASP A 1 80 ? 2.443 -8.189 -15.203 1.00 97.81 80 ASP A N 1
ATOM 569 C CA . ASP A 1 80 ? 1.006 -8.404 -15.424 1.00 97.81 80 ASP A CA 1
ATOM 570 C C . ASP A 1 80 ? 0.192 -7.107 -15.279 1.00 97.81 80 ASP A C 1
ATOM 572 O O . ASP A 1 80 ? -0.965 -7.039 -15.683 1.00 97.81 80 ASP A O 1
ATOM 576 N N . PHE A 1 81 ? 0.804 -6.062 -14.712 1.00 97.31 81 PHE A N 1
ATOM 577 C CA . PHE A 1 81 ? 0.210 -4.735 -14.529 1.00 97.31 81 PHE A CA 1
ATOM 578 C C . PHE A 1 81 ? 0.753 -3.685 -15.505 1.00 97.31 81 PHE A C 1
ATOM 580 O O . PHE A 1 81 ? 0.507 -2.488 -15.334 1.00 97.31 81 PHE A O 1
ATOM 587 N N . ILE A 1 82 ? 1.526 -4.105 -16.506 1.00 95.75 82 ILE A N 1
ATOM 588 C CA . ILE A 1 82 ? 1.901 -3.235 -17.620 1.00 95.75 82 ILE A CA 1
ATOM 589 C C . ILE A 1 82 ? 0.685 -3.159 -18.551 1.00 95.75 82 ILE A C 1
ATOM 591 O O . ILE A 1 82 ? 0.234 -4.185 -19.048 1.00 95.75 82 ILE A O 1
ATOM 595 N N . GLY A 1 83 ? 0.145 -1.950 -18.732 1.00 88.56 83 GLY A N 1
ATOM 596 C CA . GLY A 1 83 ? -0.991 -1.683 -19.623 1.00 88.56 83 GLY A CA 1
ATOM 597 C C . GLY A 1 83 ? -0.637 -1.804 -21.096 1.00 88.56 83 GLY A C 1
ATOM 598 O O . GLY A 1 83 ? 0.431 -1.271 -21.477 1.00 88.56 83 GLY A O 1
#

Secondary structure (DSSP, 8-state):
-EEEE-SHHHHHHHHSGGGTTT---EEEE-S-SS----------SS---HHHHHHHHHHHHHTTTTTT-----S---GGGG--

Foldseek 3Di:
DAKAADCVQCVVCVVVVVCHPVTGDIDDDDPDDDADDDDDDDDDPDDDDPVRVLVVLCCCCVPPCPPNGDHDPDPDDRVVPDD

InterPro domains:
  IPR020829 Glyceraldehyde 3-phosphate dehydrogenase, catalytic domain [PF02800] (1-82)
  IPR020831 Glyceraldehyde/Erythrose phosphate dehydrogenase family [PR00078] (25-42)
  IPR020831 Glyceraldehyde/Erythrose phosphate dehydrogenase family [PR00078] (65-80)
  IPR020831 Glyceraldehyde/Erythrose phosphate dehydrogenase family [PTHR10836] (1-83)

Radius of gyration: 15.02 Å; chains: 1; bounding box: 37×32×35 Å

pLDDT: mean 96.81, std 1.54, range [88.56, 98.31]